Protein AF-A0A6P0HYJ8-F1 (afdb_monomer)

Nearest PDB structures (foldseek):
  7z3q-assembly1_A  TM=3.086E-01  e=1.634E+00  Homo sapiens
  2gbb-assembly2_D  TM=2.674E-01  e=4.010E+00  Yersinia pestis biovar Microtus str. 91001

pLDDT: mean 77.35, std 15.44, range [37.81, 90.69]

Secondary structure (DSSP, 8-state):
--HHHHHHHHHHHHHHHHHHHT-SSS-SS-HHHHHHHHHHHHHHHTS-TT-HHHHHHHHHHHHHHTT-HHHHHHHHGGG-------S-----GGGS---HHHHHHHHHHHHHHHHHHHHHH-

Structure (mmCIF, N/CA/C/O backbone):
data_AF-A0A6P0HYJ8-F1
#
_entry.id   AF-A0A6P0HYJ8-F1
#
loop_
_atom_site.group_PDB
_atom_site.id
_at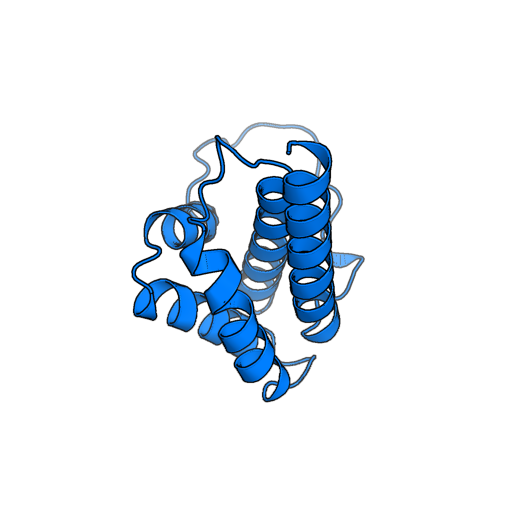om_site.type_symbol
_atom_site.label_atom_id
_atom_site.label_alt_id
_atom_site.label_comp_id
_atom_site.label_asym_id
_atom_site.label_entity_id
_atom_site.label_seq_id
_atom_site.pdbx_PDB_ins_code
_atom_site.Cartn_x
_atom_site.Cartn_y
_atom_site.Cartn_z
_atom_site.occupancy
_atom_site.B_iso_or_equiv
_atom_site.auth_seq_id
_atom_site.auth_comp_id
_atom_site.auth_asym_id
_atom_site.auth_atom_id
_atom_site.pdbx_PDB_model_num
ATOM 1 N N . MET A 1 1 ? 0.532 6.002 -18.170 1.00 50.31 1 MET A N 1
ATOM 2 C CA . MET A 1 1 ? 0.083 7.386 -17.872 1.00 50.31 1 MET A CA 1
ATOM 3 C C . MET A 1 1 ? 1.262 8.330 -18.148 1.00 50.31 1 MET A C 1
ATOM 5 O O . MET A 1 1 ? 2.211 7.873 -18.770 1.00 50.31 1 MET A O 1
ATOM 9 N N . SER A 1 2 ? 1.249 9.626 -17.801 1.00 66.50 2 SER A N 1
ATOM 10 C CA . SER A 1 2 ? 2.520 10.385 -17.798 1.00 66.50 2 SER A CA 1
ATOM 11 C C . SER A 1 2 ? 3.329 9.947 -16.577 1.00 66.50 2 SER A C 1
ATOM 13 O O . SER A 1 2 ? 2.758 9.917 -15.490 1.00 66.50 2 SER A O 1
ATOM 15 N N . LEU A 1 3 ? 4.621 9.641 -16.742 1.00 70.31 3 LEU A N 1
ATOM 16 C CA . LEU A 1 3 ? 5.526 9.201 -15.665 1.00 70.31 3 LEU A CA 1
ATOM 17 C C . LEU A 1 3 ? 5.446 10.105 -14.420 1.00 70.31 3 LEU A C 1
ATOM 19 O O . LEU A 1 3 ? 5.429 9.619 -13.295 1.00 70.31 3 LEU A O 1
ATOM 23 N N . GLU A 1 4 ? 5.304 11.414 -14.638 1.00 73.81 4 GLU A N 1
ATOM 24 C CA . GLU A 1 4 ? 5.125 12.425 -13.589 1.00 73.81 4 GLU A CA 1
ATOM 25 C C . GLU A 1 4 ? 3.889 12.170 -12.711 1.00 73.81 4 GLU A C 1
ATOM 27 O O . GLU A 1 4 ? 3.965 12.308 -11.495 1.00 73.81 4 GLU A O 1
ATOM 32 N N . LYS A 1 5 ? 2.767 11.729 -13.297 1.00 76.12 5 LYS A N 1
ATOM 33 C CA . LYS A 1 5 ? 1.539 11.419 -12.544 1.00 76.12 5 LYS A CA 1
ATOM 34 C C . LYS A 1 5 ? 1.696 10.165 -11.691 1.00 76.12 5 LYS A C 1
ATOM 36 O O . LYS A 1 5 ? 1.212 10.139 -10.564 1.00 76.12 5 LYS A O 1
ATOM 41 N N . SER A 1 6 ? 2.364 9.142 -12.224 1.00 82.19 6 SER A N 1
ATOM 42 C CA . SER A 1 6 ? 2.658 7.914 -11.481 1.00 82.19 6 SER A CA 1
ATOM 43 C C . SER A 1 6 ? 3.615 8.210 -10.327 1.00 82.19 6 SER A C 1
ATOM 45 O O . SER A 1 6 ? 3.330 7.839 -9.194 1.00 82.19 6 SER A O 1
ATOM 47 N N . GLN A 1 7 ? 4.682 8.981 -10.564 1.00 81.25 7 GLN A N 1
ATOM 48 C CA . GLN A 1 7 ? 5.592 9.428 -9.506 1.00 81.25 7 GLN A CA 1
ATOM 49 C C . GLN A 1 7 ? 4.857 10.199 -8.401 1.00 81.25 7 GLN A C 1
ATOM 51 O O . GLN A 1 7 ? 5.037 9.906 -7.220 1.00 81.25 7 GLN A O 1
ATOM 56 N N . GLU A 1 8 ? 4.009 11.160 -8.769 1.00 82.00 8 GLU A N 1
ATOM 57 C CA . GLU A 1 8 ? 3.238 11.952 -7.810 1.00 82.00 8 GLU A CA 1
ATOM 58 C C . GLU A 1 8 ? 2.274 11.083 -6.992 1.00 82.00 8 GLU A C 1
ATOM 60 O O . GLU A 1 8 ? 2.208 11.221 -5.767 1.00 82.00 8 GLU A O 1
ATOM 65 N N . ARG A 1 9 ? 1.585 10.127 -7.633 1.00 83.00 9 ARG A N 1
ATOM 66 C CA . ARG A 1 9 ? 0.688 9.196 -6.937 1.00 83.00 9 ARG A CA 1
ATOM 67 C C . ARG A 1 9 ? 1.446 8.282 -5.979 1.00 83.00 9 ARG A C 1
ATOM 69 O O . ARG A 1 9 ? 1.031 8.163 -4.827 1.00 83.00 9 ARG A O 1
ATOM 76 N N . ILE A 1 10 ? 2.561 7.691 -6.411 1.00 85.75 10 ILE A N 1
ATOM 77 C CA . ILE A 1 10 ? 3.403 6.836 -5.560 1.00 85.75 10 ILE A CA 1
ATOM 78 C C . ILE A 1 10 ? 3.931 7.639 -4.368 1.00 85.75 10 ILE A C 1
ATOM 80 O O . ILE A 1 10 ? 3.853 7.183 -3.229 1.00 85.75 10 ILE A O 1
ATOM 84 N N . GLY A 1 11 ? 4.416 8.860 -4.596 1.00 85.00 11 GLY A N 1
ATOM 85 C CA . GLY A 1 11 ? 4.886 9.732 -3.520 1.00 85.00 11 GLY A CA 1
ATOM 86 C C . GLY A 1 11 ? 3.799 10.099 -2.528 1.00 85.00 11 GLY A C 1
ATOM 87 O O . GLY A 1 11 ? 4.021 10.066 -1.316 1.00 85.00 11 GLY A O 1
ATOM 88 N N . LYS A 1 12 ? 2.594 10.386 -3.024 1.00 83.69 12 LYS A N 1
ATOM 89 C CA . LYS A 1 12 ? 1.437 10.645 -2.171 1.00 83.69 12 LYS A CA 1
ATOM 90 C C . LYS A 1 12 ? 1.032 9.401 -1.386 1.00 83.69 12 LYS A C 1
ATOM 92 O O . LYS A 1 12 ? 0.723 9.537 -0.208 1.00 83.69 12 LYS A O 1
ATOM 97 N N . PHE A 1 13 ? 1.093 8.213 -1.989 1.00 86.56 13 PHE A N 1
ATOM 98 C CA . PHE A 1 13 ? 0.842 6.942 -1.308 1.00 86.56 13 PHE A CA 1
ATOM 99 C C . PHE A 1 13 ? 1.838 6.694 -0.179 1.00 86.56 13 PHE A C 1
ATOM 101 O O . PHE A 1 13 ? 1.409 6.451 0.943 1.00 86.56 13 PHE A O 1
ATOM 108 N N . ILE A 1 14 ? 3.139 6.854 -0.436 1.00 87.81 14 ILE A N 1
ATOM 109 C CA . ILE A 1 14 ? 4.195 6.771 0.586 1.00 87.81 14 ILE A CA 1
ATOM 110 C C . ILE A 1 14 ? 3.903 7.726 1.741 1.00 87.81 14 ILE A C 1
ATOM 112 O O . ILE A 1 14 ? 3.930 7.338 2.908 1.00 87.81 14 ILE A O 1
ATOM 116 N N . LYS A 1 15 ? 3.594 8.984 1.418 1.00 85.19 15 LYS A N 1
ATOM 117 C CA . LYS A 1 15 ? 3.298 10.001 2.424 1.00 85.19 15 LYS A CA 1
ATOM 118 C C . LYS A 1 15 ? 2.057 9.637 3.242 1.00 85.19 15 LYS A C 1
ATOM 120 O O . LYS A 1 15 ? 2.123 9.674 4.465 1.00 85.19 15 LYS A O 1
ATOM 125 N N . PHE A 1 16 ? 0.974 9.215 2.586 1.00 84.94 16 PHE A N 1
ATOM 126 C CA . PHE A 1 16 ? -0.229 8.706 3.248 1.00 84.94 16 PHE A CA 1
ATOM 127 C C . PHE A 1 16 ? 0.117 7.555 4.186 1.00 84.94 16 PHE A C 1
ATOM 129 O O . PHE A 1 16 ? -0.244 7.590 5.352 1.00 84.94 16 PHE A O 1
ATOM 136 N N . LEU A 1 17 ? 0.878 6.573 3.716 1.00 86.62 17 LEU A N 1
ATOM 137 C CA . LEU A 1 17 ? 1.275 5.418 4.507 1.00 86.62 17 LEU A CA 1
ATOM 138 C C . LEU A 1 17 ? 2.028 5.822 5.786 1.00 86.62 17 LEU A C 1
ATOM 140 O O . LEU A 1 17 ? 1.703 5.367 6.879 1.00 86.62 17 LEU A O 1
ATOM 144 N N . LEU A 1 18 ? 2.998 6.730 5.670 1.00 85.62 18 LEU A N 1
ATOM 145 C CA . LEU A 1 18 ? 3.795 7.219 6.799 1.00 85.62 18 LEU A CA 1
ATOM 146 C C . LEU A 1 18 ? 3.010 8.128 7.757 1.00 85.62 18 LEU A C 1
ATOM 148 O O . LEU A 1 18 ? 3.317 8.196 8.947 1.00 85.62 18 LEU A O 1
ATOM 152 N N . GLU A 1 19 ? 2.023 8.873 7.262 1.00 85.69 19 GLU A N 1
ATOM 153 C CA . GLU A 1 19 ? 1.140 9.680 8.108 1.00 85.69 19 GLU A CA 1
ATOM 154 C C . GLU A 1 19 ? 0.117 8.813 8.846 1.00 85.69 19 GLU A C 1
ATOM 156 O O . GLU A 1 19 ? -0.160 9.032 10.026 1.00 85.69 19 GLU A O 1
ATOM 161 N N . GLU A 1 20 ? -0.425 7.811 8.166 1.00 85.62 20 GLU A N 1
ATOM 162 C CA . GLU A 1 20 ? -1.457 6.923 8.686 1.00 85.62 20 GLU A CA 1
ATOM 163 C C . GLU A 1 20 ? -0.882 5.874 9.641 1.00 85.62 20 GLU A C 1
ATOM 165 O O . GLU A 1 20 ? -1.581 5.459 10.566 1.00 85.62 20 GLU A O 1
ATOM 170 N N . SER A 1 21 ? 0.398 5.509 9.504 1.00 85.31 21 SER A N 1
ATOM 171 C CA . SER A 1 21 ? 1.101 4.652 10.469 1.00 85.31 21 SER A CA 1
ATOM 172 C C . SER A 1 21 ? 1.259 5.320 11.826 1.00 85.31 21 SER A C 1
ATOM 174 O O . SER A 1 21 ? 1.264 4.643 12.852 1.00 85.31 21 SER A O 1
ATOM 176 N N . LYS A 1 22 ? 1.303 6.658 11.843 1.00 83.69 22 LYS A N 1
ATOM 177 C CA . LYS A 1 22 ? 1.353 7.471 13.061 1.00 83.69 22 LYS A CA 1
ATOM 178 C C . LYS A 1 22 ? -0.011 7.621 13.741 1.00 83.69 22 LYS A C 1
ATOM 180 O O . LYS A 1 22 ? -0.095 8.173 14.838 1.00 83.69 22 LYS A O 1
ATOM 185 N N . LYS A 1 23 ? -1.090 7.139 13.111 1.00 82.00 23 LYS A N 1
ATOM 186 C CA . LYS A 1 23 ? -2.471 7.253 13.593 1.00 82.00 23 LYS A CA 1
ATOM 187 C C . LYS A 1 23 ? -3.052 5.866 13.855 1.00 82.00 23 LYS A C 1
ATOM 189 O O . LYS A 1 23 ? -3.363 5.126 12.934 1.00 82.00 23 LYS A O 1
ATOM 194 N N . LEU A 1 24 ? -3.288 5.533 15.123 1.00 69.62 24 LEU A N 1
ATOM 195 C CA . LEU A 1 24 ? -3.911 4.254 15.492 1.00 69.62 24 LEU A CA 1
ATOM 196 C C . LEU A 1 24 ? -5.437 4.238 15.312 1.00 69.62 24 LEU A C 1
ATOM 198 O O . LEU A 1 24 ? -5.985 3.289 14.767 1.00 69.62 24 LEU A O 1
ATOM 202 N N . LYS A 1 25 ? -6.134 5.286 15.774 1.00 64.94 25 LYS A N 1
ATOM 203 C CA . LYS A 1 25 ? -7.611 5.307 15.862 1.00 64.94 25 LYS A CA 1
ATOM 204 C C . LYS A 1 25 ? -8.321 6.023 14.710 1.00 64.94 25 LYS A C 1
ATOM 206 O O . LYS A 1 25 ? -9.502 5.785 14.496 1.00 64.94 25 LYS A O 1
ATOM 211 N N . SER A 1 26 ? -7.618 6.893 13.987 1.00 68.56 26 SER A N 1
ATOM 212 C CA . SER A 1 26 ? -8.170 7.700 12.884 1.00 68.56 26 SER A CA 1
ATOM 213 C C . SER A 1 26 ? -7.538 7.354 11.535 1.00 68.56 26 SER A C 1
ATOM 215 O O . SER A 1 26 ? -7.523 8.195 10.643 1.00 68.56 26 SER A O 1
ATOM 217 N N . SER A 1 27 ? -6.973 6.150 11.414 1.00 74.81 27 SER A N 1
ATOM 218 C CA . SER A 1 27 ? -6.338 5.690 10.181 1.00 74.81 27 SER A CA 1
ATOM 219 C C . SER A 1 27 ? -7.402 5.335 9.136 1.00 74.81 27 SER A C 1
ATOM 221 O O . SER A 1 27 ? -8.312 4.558 9.422 1.00 74.81 27 SER A O 1
ATOM 223 N N . ILE A 1 28 ? -7.273 5.865 7.924 1.00 80.25 28 ILE A N 1
ATOM 224 C CA . ILE A 1 28 ? -7.979 5.444 6.710 1.00 80.25 28 ILE A CA 1
ATOM 225 C C . ILE A 1 28 ? -7.576 4.011 6.333 1.00 80.25 28 ILE A C 1
ATOM 227 O O . ILE A 1 28 ? -8.377 3.288 5.744 1.00 80.25 28 ILE A O 1
ATOM 231 N N . PHE A 1 29 ? -6.362 3.579 6.693 1.00 81.81 29 PHE A N 1
ATOM 232 C CA . PHE A 1 29 ? -5.906 2.211 6.466 1.00 81.81 29 PHE A CA 1
ATOM 233 C C . PHE A 1 29 ? -6.397 1.280 7.590 1.00 81.81 29 PHE A C 1
ATOM 235 O O . PHE A 1 29 ? -5.914 1.388 8.727 1.00 81.81 29 PHE A O 1
ATOM 242 N N . PRO A 1 30 ? -7.304 0.326 7.301 1.00 81.56 30 PRO A N 1
ATOM 243 C CA . PRO A 1 30 ? -7.747 -0.653 8.292 1.00 81.56 30 PRO A CA 1
ATOM 244 C C . PRO A 1 30 ? -6.594 -1.577 8.694 1.00 81.56 30 PRO A C 1
ATOM 246 O O . PRO A 1 30 ? -5.670 -1.774 7.914 1.00 81.56 30 PRO A O 1
ATOM 249 N N . GLU A 1 31 ? -6.649 -2.199 9.877 1.00 81.94 31 GLU A N 1
ATOM 250 C CA . GLU A 1 31 ? -5.603 -3.126 10.363 1.00 81.94 31 GLU A CA 1
ATOM 251 C C . GLU A 1 31 ? -5.217 -4.197 9.337 1.00 81.94 31 GLU A C 1
ATOM 253 O O . GLU A 1 31 ? -4.035 -4.478 9.148 1.00 81.94 31 GLU A O 1
ATOM 258 N N . ILE A 1 32 ? -6.204 -4.720 8.610 1.00 83.88 32 ILE A N 1
ATOM 259 C CA . ILE A 1 32 ? -5.971 -5.703 7.556 1.00 83.88 32 ILE A CA 1
ATOM 260 C C . ILE A 1 32 ? -5.158 -5.139 6.385 1.00 83.88 32 ILE A C 1
ATOM 262 O O . ILE A 1 32 ? -4.329 -5.857 5.835 1.00 83.88 32 ILE A O 1
ATOM 266 N N . ALA A 1 33 ? -5.299 -3.851 6.057 1.00 85.56 33 ALA A N 1
ATOM 267 C CA . ALA A 1 33 ? -4.479 -3.211 5.031 1.00 85.56 33 ALA A CA 1
ATOM 268 C C . ALA A 1 33 ? -3.000 -3.245 5.410 1.00 85.56 33 ALA A C 1
ATOM 270 O O . ALA A 1 33 ? -2.171 -3.558 4.565 1.00 85.56 33 ALA A O 1
ATOM 271 N N . TRP A 1 34 ? -2.672 -3.036 6.687 1.00 85.38 34 TRP A N 1
ATOM 272 C CA . TRP A 1 34 ? -1.292 -3.102 7.173 1.00 85.38 34 TRP A CA 1
ATOM 273 C C . TRP A 1 34 ? -0.695 -4.498 7.082 1.00 85.38 34 TRP A C 1
ATOM 275 O O . TRP A 1 34 ? 0.492 -4.617 6.8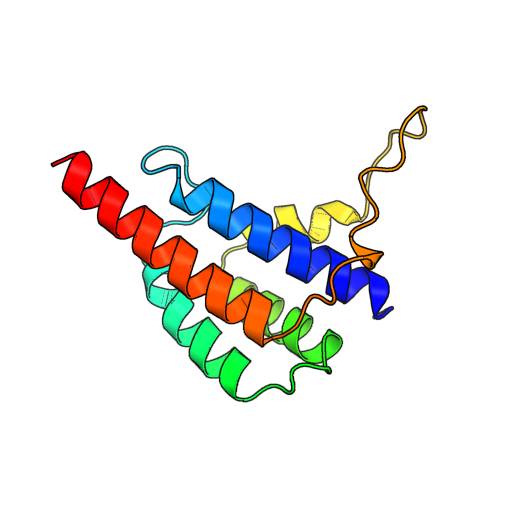03 1.00 85.38 34 TRP A O 1
ATOM 285 N N . GLN A 1 35 ? -1.499 -5.547 7.270 1.00 85.50 35 GLN A N 1
ATOM 286 C CA . GLN A 1 35 ? -1.046 -6.923 7.042 1.00 85.50 35 GLN A CA 1
ATOM 287 C C . GLN A 1 35 ? -0.839 -7.204 5.551 1.00 85.50 35 GLN A C 1
ATOM 289 O O . GLN A 1 35 ? 0.128 -7.851 5.162 1.00 85.50 35 GLN A O 1
ATOM 294 N N . LYS A 1 36 ? -1.724 -6.662 4.710 1.00 87.69 36 LYS A N 1
ATOM 295 C CA . LYS A 1 36 ? -1.664 -6.781 3.252 1.00 87.69 36 LYS A CA 1
ATOM 296 C C . LYS A 1 36 ? -0.519 -5.985 2.617 1.00 87.69 36 LYS A C 1
ATOM 298 O O . LYS A 1 36 ? -0.185 -6.249 1.465 1.00 87.69 36 LYS A O 1
ATOM 303 N N . LEU A 1 37 ? 0.098 -5.039 3.333 1.00 87.38 37 LEU A N 1
ATOM 304 C CA . LEU A 1 37 ? 1.243 -4.276 2.823 1.00 87.38 37 LEU A CA 1
ATOM 305 C C . LEU A 1 37 ? 2.457 -5.155 2.526 1.00 87.38 37 LEU A C 1
ATOM 307 O O . LEU A 1 37 ? 3.207 -4.836 1.613 1.00 87.38 37 LEU A O 1
ATOM 311 N N . SER A 1 38 ? 2.639 -6.265 3.243 1.00 87.12 38 SER A N 1
ATOM 312 C CA . SER A 1 38 ? 3.719 -7.210 2.941 1.00 87.12 38 SER A CA 1
ATOM 313 C C . SER A 1 38 ? 3.514 -7.884 1.577 1.00 87.12 38 SER A C 1
ATOM 315 O O . SER A 1 38 ? 4.471 -8.051 0.833 1.00 87.12 38 SER A O 1
ATOM 317 N N . GLU A 1 39 ? 2.265 -8.175 1.191 1.00 89.81 39 GLU A N 1
ATOM 318 C CA . GLU A 1 39 ? 1.943 -8.687 -0.155 1.00 89.81 39 GLU A CA 1
ATOM 319 C C . GLU A 1 39 ? 2.215 -7.631 -1.241 1.00 89.81 39 GLU A C 1
ATOM 321 O O . GLU A 1 39 ? 2.675 -7.956 -2.340 1.00 89.81 39 GLU A O 1
ATOM 326 N N . LEU A 1 40 ? 1.960 -6.354 -0.927 1.00 88.81 40 LEU A N 1
ATOM 327 C CA . LEU A 1 40 ? 2.324 -5.244 -1.804 1.00 88.81 40 LEU A CA 1
ATOM 328 C C . LEU A 1 40 ? 3.849 -5.126 -1.926 1.00 88.81 40 LEU A C 1
ATOM 330 O O . LEU A 1 40 ? 4.345 -5.029 -3.042 1.00 88.81 40 LEU A O 1
ATOM 334 N N . ASP A 1 41 ? 4.598 -5.191 -0.823 1.00 89.69 41 ASP A N 1
ATOM 335 C CA . ASP A 1 41 ? 6.067 -5.165 -0.829 1.00 89.69 41 ASP A CA 1
ATOM 336 C C . ASP A 1 41 ? 6.666 -6.278 -1.700 1.00 89.69 41 ASP A C 1
ATOM 338 O O . ASP A 1 41 ? 7.540 -6.010 -2.525 1.00 89.69 41 ASP A O 1
ATOM 342 N N . GLU A 1 42 ? 6.157 -7.507 -1.584 1.00 89.94 42 GLU A N 1
ATOM 343 C CA . GLU A 1 42 ? 6.601 -8.630 -2.417 1.00 89.94 42 GLU A CA 1
ATOM 344 C C . GLU A 1 42 ? 6.308 -8.396 -3.903 1.00 89.94 42 GLU A C 1
ATOM 346 O O . GLU A 1 42 ? 7.164 -8.656 -4.754 1.00 89.94 42 GLU A O 1
ATOM 351 N N . SER A 1 43 ? 5.127 -7.861 -4.222 1.00 88.44 43 SER A N 1
ATOM 352 C CA . SER A 1 43 ? 4.749 -7.515 -5.598 1.00 88.44 43 SER A CA 1
ATOM 353 C C . SER A 1 43 ? 5.657 -6.423 -6.159 1.00 88.44 43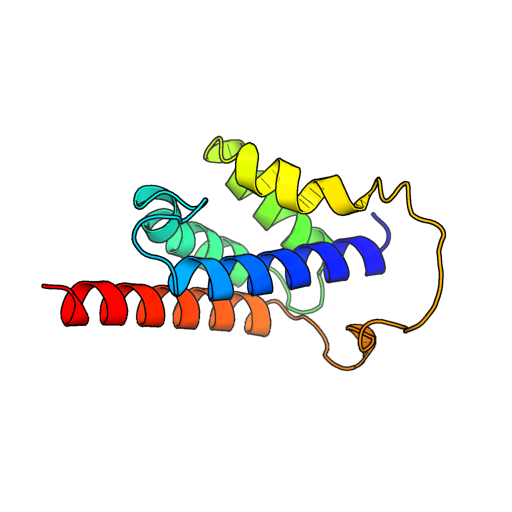 SER A C 1
ATOM 355 O O . SER A 1 43 ? 6.151 -6.524 -7.281 1.00 88.44 43 SER A O 1
ATOM 357 N N . LEU A 1 44 ? 5.949 -5.410 -5.344 1.00 88.12 44 LEU A N 1
ATOM 358 C CA . LEU A 1 44 ? 6.864 -4.329 -5.671 1.00 88.12 44 LEU A CA 1
ATOM 359 C C . LEU A 1 44 ? 8.294 -4.835 -5.856 1.00 88.12 44 LEU A C 1
ATOM 361 O O . LEU A 1 44 ? 8.962 -4.382 -6.777 1.00 88.12 44 LEU A O 1
ATOM 365 N N . ALA A 1 45 ? 8.757 -5.802 -5.065 1.00 88.31 45 ALA A N 1
ATOM 366 C CA . ALA A 1 45 ? 10.099 -6.368 -5.187 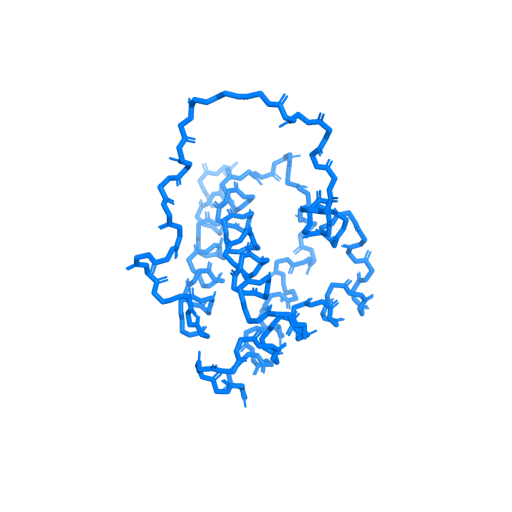1.00 88.31 45 ALA A CA 1
ATOM 367 C C . ALA A 1 45 ? 10.366 -7.026 -6.555 1.00 88.31 45 ALA A C 1
ATOM 369 O O . ALA A 1 45 ? 11.522 -7.161 -6.956 1.00 88.31 45 ALA A O 1
ATOM 370 N N . GLN A 1 46 ? 9.314 -7.440 -7.270 1.00 88.31 46 GLN A N 1
ATOM 371 C CA . GLN A 1 46 ? 9.406 -7.981 -8.631 1.00 88.31 46 GLN A CA 1
ATOM 372 C C . GLN A 1 46 ? 9.486 -6.886 -9.712 1.00 88.31 46 GLN A C 1
ATOM 374 O O . GLN A 1 46 ? 9.759 -7.191 -10.876 1.00 88.31 46 GLN A O 1
ATOM 379 N N . ILE A 1 47 ? 9.233 -5.622 -9.357 1.00 89.12 47 ILE A N 1
ATOM 380 C CA . ILE A 1 47 ? 9.136 -4.491 -10.284 1.00 89.12 47 ILE A CA 1
ATOM 381 C C . ILE A 1 47 ? 10.455 -3.699 -10.285 1.00 89.12 47 ILE A C 1
ATOM 383 O O . ILE A 1 47 ? 11.001 -3.410 -9.219 1.00 89.12 47 ILE A O 1
ATOM 387 N N . PRO A 1 48 ? 10.984 -3.310 -11.461 1.00 87.44 48 PRO A N 1
ATOM 388 C CA . PRO A 1 48 ? 12.195 -2.502 -11.533 1.00 87.44 48 PRO A CA 1
ATOM 389 C C . PRO A 1 48 ? 12.016 -1.129 -10.872 1.00 87.44 48 PRO A C 1
ATOM 391 O O . PRO A 1 48 ? 10.982 -0.481 -11.013 1.00 87.44 48 PRO A O 1
ATOM 394 N N . ASN A 1 49 ? 13.072 -0.634 -10.224 1.00 83.06 49 ASN A N 1
ATOM 395 C CA . ASN A 1 49 ? 13.068 0.654 -9.517 1.00 83.06 49 ASN A CA 1
ATOM 396 C C . ASN A 1 49 ? 12.713 1.863 -10.389 1.00 83.06 49 ASN A C 1
ATOM 398 O O . ASN A 1 49 ? 12.175 2.842 -9.883 1.00 83.06 49 ASN A O 1
ATOM 402 N N . GLU A 1 50 ? 13.073 1.789 -11.665 1.00 82.00 50 GLU A N 1
ATOM 403 C CA . GLU A 1 50 ? 12.880 2.813 -12.693 1.00 82.00 50 GLU A CA 1
ATOM 404 C C . GLU A 1 50 ? 11.488 2.757 -13.346 1.00 82.00 50 GLU A C 1
ATOM 406 O O . GLU A 1 50 ? 11.089 3.690 -14.042 1.00 82.00 50 GLU A O 1
ATOM 411 N N . ASP A 1 51 ? 10.724 1.693 -13.092 1.00 87.12 51 ASP A N 1
ATOM 412 C CA . ASP A 1 51 ? 9.460 1.404 -13.766 1.00 87.12 51 ASP A CA 1
ATOM 413 C C . ASP A 1 51 ? 8.268 1.923 -12.948 1.00 87.12 51 ASP A C 1
ATOM 415 O O . ASP A 1 51 ? 7.463 1.171 -12.398 1.00 87.12 51 ASP A O 1
ATOM 419 N N . LEU A 1 52 ? 8.180 3.251 -12.820 1.00 84.06 52 LEU A N 1
ATOM 420 C CA . LEU A 1 52 ? 7.171 3.893 -11.966 1.00 84.06 52 LEU A CA 1
ATOM 421 C C . LEU A 1 52 ? 5.739 3.649 -12.448 1.00 84.06 52 LEU A C 1
ATOM 423 O O . LEU A 1 52 ? 4.833 3.606 -11.628 1.00 84.06 52 LEU A O 1
ATOM 427 N N . ASP A 1 53 ? 5.522 3.478 -13.753 1.00 86.81 53 ASP A N 1
ATOM 428 C CA . ASP A 1 53 ? 4.192 3.172 -14.298 1.00 86.81 53 ASP A CA 1
ATOM 429 C C . ASP A 1 53 ? 3.717 1.799 -13.791 1.00 86.81 53 ASP A C 1
ATOM 431 O O . ASP A 1 53 ? 2.597 1.685 -13.303 1.00 86.81 53 ASP A O 1
ATOM 435 N N . ARG A 1 54 ? 4.602 0.791 -13.755 1.00 89.06 54 ARG A N 1
ATOM 436 C CA . ARG A 1 54 ? 4.293 -0.515 -13.149 1.00 89.06 54 ARG A CA 1
ATOM 437 C C . ARG A 1 54 ? 4.137 -0.468 -11.638 1.00 89.06 54 ARG A C 1
ATOM 439 O O . ARG A 1 54 ? 3.300 -1.186 -11.105 1.00 89.06 54 ARG A O 1
ATOM 446 N N . ILE A 1 55 ? 4.942 0.335 -10.943 1.00 88.75 55 ILE A N 1
ATOM 447 C CA . ILE A 1 55 ? 4.808 0.511 -9.490 1.00 88.75 55 ILE A CA 1
ATOM 448 C C . ILE A 1 55 ? 3.444 1.124 -9.159 1.00 88.75 55 ILE A C 1
ATOM 450 O O . ILE A 1 55 ? 2.749 0.634 -8.276 1.00 88.75 55 ILE A O 1
ATOM 454 N N . ASP A 1 56 ? 3.064 2.182 -9.872 1.00 88.25 56 ASP A N 1
ATOM 455 C CA . ASP A 1 56 ? 1.773 2.855 -9.730 1.00 88.25 56 ASP A CA 1
ATOM 456 C C . ASP A 1 56 ? 0.612 1.895 -10.010 1.00 88.25 56 ASP A C 1
ATOM 458 O O . ASP A 1 56 ? -0.309 1.799 -9.200 1.00 88.25 56 ASP A O 1
ATOM 462 N N . ASP A 1 57 ? 0.697 1.126 -11.097 1.00 89.06 57 ASP A N 1
ATOM 463 C CA . ASP A 1 57 ? -0.301 0.114 -11.449 1.00 89.06 57 ASP A CA 1
ATOM 464 C C . ASP A 1 57 ? -0.407 -0.979 -10.374 1.00 89.06 57 ASP A C 1
ATOM 466 O O . ASP A 1 57 ? -1.508 -1.315 -9.957 1.00 89.06 57 ASP A O 1
ATOM 470 N N . ALA A 1 58 ? 0.715 -1.456 -9.825 1.00 90.69 58 ALA A N 1
ATOM 471 C CA . ALA A 1 58 ? 0.717 -2.448 -8.748 1.00 90.69 58 ALA A CA 1
ATOM 472 C C . ALA A 1 58 ? 0.092 -1.926 -7.444 1.00 90.69 58 ALA A C 1
ATOM 474 O O . ALA A 1 58 ? -0.595 -2.673 -6.748 1.00 90.69 58 ALA A O 1
ATOM 475 N N . ILE A 1 59 ? 0.299 -0.648 -7.106 1.00 89.12 59 ILE A N 1
ATOM 476 C CA . ILE A 1 59 ? -0.369 -0.021 -5.956 1.00 89.12 59 ILE A CA 1
ATOM 477 C C . ILE A 1 59 ? -1.874 0.059 -6.214 1.00 89.12 59 ILE A C 1
ATOM 479 O O . ILE A 1 59 ? -2.658 -0.293 -5.335 1.00 89.12 59 ILE A O 1
ATOM 483 N N . LEU A 1 60 ? -2.288 0.517 -7.398 1.00 88.50 60 LEU A N 1
ATOM 484 C CA . LEU A 1 60 ? -3.702 0.617 -7.756 1.00 88.50 60 LEU A CA 1
ATOM 485 C C . LEU A 1 60 ? -4.386 -0.754 -7.776 1.00 88.50 60 LEU A C 1
ATOM 487 O O . LEU A 1 60 ? -5.446 -0.894 -7.175 1.00 88.50 60 LEU A O 1
ATOM 491 N N . ASP A 1 61 ? -3.766 -1.759 -8.392 1.00 90.50 61 ASP A N 1
ATOM 492 C CA . ASP A 1 61 ? -4.259 -3.138 -8.422 1.00 90.50 61 ASP A CA 1
ATOM 493 C C . ASP A 1 61 ? -4.394 -3.702 -7.006 1.00 90.50 61 ASP A C 1
ATOM 495 O O . ASP A 1 61 ? -5.426 -4.272 -6.661 1.00 90.50 61 ASP A O 1
ATOM 499 N N . TRP A 1 62 ? -3.408 -3.470 -6.136 1.00 90.38 62 TRP A N 1
ATOM 500 C CA . TRP A 1 62 ? -3.496 -3.893 -4.741 1.00 90.38 62 TRP A CA 1
ATOM 501 C C . TRP A 1 62 ? -4.644 -3.201 -3.999 1.00 90.38 62 TRP A C 1
ATOM 503 O O . TRP A 1 62 ? -5.373 -3.852 -3.246 1.00 90.38 62 TRP A O 1
ATOM 513 N N . LEU A 1 63 ? -4.840 -1.898 -4.207 1.00 88.75 63 LEU A N 1
ATOM 514 C CA . LEU A 1 63 ? -5.953 -1.163 -3.606 1.00 88.75 63 LEU A CA 1
ATOM 515 C C . LEU A 1 63 ? -7.304 -1.674 -4.113 1.00 88.75 63 LEU A C 1
ATOM 517 O O . LEU A 1 63 ? -8.218 -1.862 -3.310 1.00 88.75 63 LEU A O 1
ATOM 521 N N . GLU A 1 64 ? -7.420 -1.940 -5.411 1.00 88.31 64 GLU A N 1
ATOM 522 C CA . GLU A 1 64 ? -8.633 -2.460 -6.037 1.00 88.31 64 GLU A CA 1
ATOM 523 C C . GLU A 1 64 ? -8.946 -3.884 -5.553 1.00 88.31 64 GLU A C 1
ATOM 525 O O . GLU A 1 64 ? -10.055 -4.143 -5.076 1.00 88.31 64 GLU A O 1
ATOM 530 N N . ASN A 1 65 ? -7.953 -4.781 -5.562 1.00 88.56 65 ASN A N 1
ATOM 531 C CA . ASN A 1 65 ? -8.084 -6.172 -5.118 1.00 88.56 65 ASN A CA 1
ATOM 532 C C . ASN A 1 65 ? -8.503 -6.287 -3.652 1.00 88.56 65 ASN A C 1
ATOM 534 O O . ASN A 1 65 ? -9.259 -7.188 -3.284 1.00 88.56 65 ASN A O 1
ATOM 538 N N . ASN A 1 66 ? -8.037 -5.371 -2.805 1.00 84.44 66 ASN A N 1
ATOM 539 C CA . ASN A 1 66 ? -8.407 -5.343 -1.395 1.00 84.44 66 ASN A CA 1
ATOM 540 C C . ASN A 1 66 ? -9.620 -4.442 -1.094 1.00 84.44 66 ASN A C 1
ATOM 542 O O . ASN A 1 66 ? -9.990 -4.281 0.070 1.00 84.44 66 ASN A O 1
ATOM 546 N N . GLN A 1 67 ? -10.264 -3.875 -2.120 1.00 84.69 67 GLN A N 1
ATOM 547 C CA . GLN A 1 67 ? -11.426 -2.987 -2.001 1.00 84.69 67 GLN A CA 1
ATOM 548 C C . GLN A 1 67 ? -11.165 -1.743 -1.130 1.00 84.69 67 GLN A C 1
ATOM 550 O O . GLN A 1 67 ? -12.052 -1.239 -0.438 1.00 84.69 67 GLN A O 1
ATOM 555 N N . TYR A 1 68 ? -9.941 -1.218 -1.175 1.00 85.62 68 TYR A N 1
ATOM 556 C CA . TYR A 1 68 ? -9.514 -0.014 -0.466 1.00 85.62 68 TYR A CA 1
ATOM 557 C C . TYR A 1 68 ? -9.875 1.262 -1.235 1.00 85.62 68 TYR A C 1
ATOM 559 O O . TYR A 1 68 ? -9.046 2.155 -1.433 1.00 85.62 68 TYR A O 1
ATOM 567 N N . SER A 1 69 ? -11.147 1.370 -1.628 1.00 82.12 69 SER A N 1
ATOM 568 C CA . SER A 1 69 ? -11.679 2.468 -2.439 1.00 82.12 69 SER A CA 1
ATOM 569 C C . SER A 1 69 ? -11.390 3.835 -1.826 1.00 82.12 69 SER A C 1
ATOM 571 O O . SER A 1 69 ? -10.995 4.736 -2.545 1.00 82.12 69 SER A O 1
ATOM 573 N N . SER A 1 70 ? -11.479 3.985 -0.500 1.00 82.88 70 SER A N 1
ATOM 574 C CA . SER A 1 70 ? -11.203 5.261 0.179 1.00 82.88 70 SER A CA 1
ATOM 575 C C . SER A 1 70 ? -9.760 5.740 -0.009 1.00 82.88 70 SER A C 1
ATOM 577 O O . SER A 1 70 ? -9.513 6.934 -0.173 1.00 82.88 70 SER A O 1
ATOM 579 N N . ILE A 1 71 ? -8.798 4.812 0.014 1.00 83.81 71 ILE A N 1
ATOM 580 C CA . ILE A 1 71 ? -7.381 5.120 -0.210 1.00 83.81 71 ILE A CA 1
ATOM 581 C C . ILE A 1 71 ? -7.172 5.411 -1.695 1.00 83.81 71 ILE A C 1
ATOM 583 O O . ILE A 1 71 ? -6.545 6.407 -2.044 1.00 83.81 71 ILE A O 1
ATOM 587 N N . GLN A 1 72 ? -7.754 4.591 -2.572 1.00 83.94 72 GLN A N 1
ATOM 588 C CA . GLN A 1 72 ? -7.701 4.802 -4.015 1.00 83.94 72 GLN A CA 1
ATOM 589 C C . GLN A 1 72 ? -8.283 6.161 -4.419 1.00 83.94 72 GLN A C 1
ATOM 591 O O . GLN A 1 72 ? -7.655 6.883 -5.184 1.00 83.94 72 GLN A O 1
ATOM 596 N N . GLU A 1 73 ? -9.433 6.556 -3.875 1.00 82.62 73 GLU A N 1
ATOM 597 C CA . GLU A 1 73 ? -10.054 7.860 -4.105 1.00 82.62 73 GLU A CA 1
ATOM 598 C C . GLU A 1 73 ? -9.164 8.994 -3.590 1.00 82.62 73 GLU A C 1
ATOM 600 O O . GLU A 1 73 ? -8.968 9.977 -4.301 1.00 82.62 73 GLU A O 1
ATOM 605 N N . ALA A 1 74 ? -8.537 8.850 -2.418 1.00 80.88 74 ALA A N 1
ATOM 606 C CA . ALA A 1 74 ? -7.584 9.840 -1.908 1.00 80.88 74 ALA A CA 1
ATOM 607 C C . ALA A 1 74 ? -6.347 10.003 -2.821 1.00 80.88 74 ALA A C 1
ATOM 609 O O . ALA A 1 74 ? -5.842 11.118 -3.007 1.00 80.88 74 ALA A O 1
ATOM 610 N N . LEU A 1 75 ? -5.890 8.908 -3.437 1.00 79.25 75 LEU A N 1
ATOM 611 C CA . LEU A 1 75 ? -4.808 8.896 -4.426 1.00 79.25 75 LEU A CA 1
ATOM 612 C C . LEU A 1 75 ? -5.251 9.342 -5.827 1.00 79.25 75 LEU A C 1
ATOM 614 O O . LEU A 1 75 ? -4.428 9.817 -6.601 1.00 79.25 75 LEU A O 1
ATOM 618 N N . GLN A 1 76 ? -6.523 9.191 -6.194 1.00 71.00 76 GLN A N 1
ATOM 619 C CA . GLN A 1 76 ? -7.058 9.608 -7.496 1.00 71.00 76 GLN A CA 1
ATOM 620 C C . GLN A 1 76 ? -7.593 11.044 -7.494 1.00 71.00 76 GLN A C 1
ATOM 622 O O . GLN A 1 76 ? -7.583 11.695 -8.539 1.00 71.00 76 GLN A O 1
ATOM 627 N N . SER A 1 77 ? -7.969 11.584 -6.330 1.00 67.00 77 SER A N 1
ATOM 628 C CA . SER A 1 77 ? -8.438 12.968 -6.154 1.00 67.00 77 SER A CA 1
ATOM 629 C C . SER A 1 77 ? -7.394 14.030 -6.539 1.00 67.00 77 SER A C 1
ATOM 631 O O . SER A 1 77 ? -7.706 15.215 -6.551 1.00 67.00 77 SER A O 1
ATOM 633 N N . ILE A 1 78 ? -6.182 13.615 -6.916 1.00 56.00 78 ILE A N 1
ATOM 634 C CA . ILE A 1 78 ? -5.125 14.429 -7.537 1.00 56.00 78 ILE A CA 1
ATOM 635 C C . ILE A 1 78 ? -5.616 15.155 -8.813 1.00 56.00 78 ILE A C 1
ATOM 637 O O . ILE A 1 78 ? -5.034 16.145 -9.232 1.00 56.00 78 ILE A O 1
ATOM 641 N N . ALA A 1 79 ? -6.710 14.709 -9.441 1.00 46.91 79 ALA A N 1
ATOM 642 C CA . ALA A 1 79 ? -7.206 15.303 -10.684 1.00 46.91 79 ALA A CA 1
ATOM 643 C C . ALA A 1 79 ? -8.215 16.458 -10.521 1.00 46.91 79 ALA A C 1
ATOM 645 O O . ALA A 1 79 ? -8.741 16.928 -11.532 1.00 46.91 79 ALA A O 1
ATOM 646 N N . ARG A 1 80 ? -8.549 16.902 -9.301 1.00 37.81 80 ARG A N 1
ATOM 647 C CA . ARG A 1 80 ? -9.560 17.956 -9.132 1.00 37.81 80 ARG A CA 1
ATOM 648 C C . ARG A 1 80 ? -9.271 18.872 -7.948 1.00 37.81 80 ARG A C 1
ATOM 650 O O . ARG A 1 80 ? -10.034 18.895 -6.991 1.00 37.81 80 ARG A O 1
ATOM 657 N N . ASP A 1 81 ? -8.213 19.660 -8.064 1.00 40.31 81 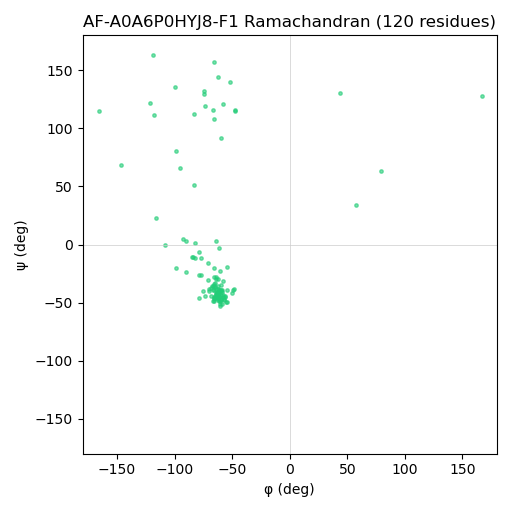ASP A N 1
ATOM 658 C CA . ASP A 1 81 ? -8.201 20.986 -7.450 1.00 40.31 81 ASP A CA 1
ATOM 659 C C . ASP A 1 81 ? -9.117 21.907 -8.277 1.00 40.31 81 ASP A C 1
ATOM 661 O O . ASP A 1 81 ? -8.902 22.063 -9.483 1.00 40.31 81 ASP A O 1
ATOM 665 N N . PRO A 1 82 ? -10.186 22.476 -7.694 1.00 41.59 82 PRO A N 1
ATOM 666 C CA . PRO A 1 82 ? -10.822 23.676 -8.219 1.00 41.59 82 PRO A CA 1
ATOM 667 C C . PRO A 1 82 ? -10.106 24.970 -7.790 1.00 41.59 82 PRO A C 1
ATOM 669 O O . PRO A 1 82 ? -10.573 26.033 -8.184 1.00 41.59 82 PRO A O 1
ATOM 672 N N . ASP A 1 83 ? -9.008 24.902 -7.030 1.00 41.16 83 ASP A N 1
ATOM 673 C CA . ASP A 1 83 ? -8.278 26.083 -6.555 1.00 41.16 83 ASP A CA 1
ATOM 674 C C . ASP A 1 83 ? -7.056 26.357 -7.443 1.00 41.16 83 ASP A C 1
ATOM 676 O O . ASP A 1 83 ? -5.911 26.000 -7.173 1.00 41.16 83 ASP A O 1
ATOM 680 N N . ASP A 1 84 ? -7.360 26.987 -8.571 1.00 48.97 84 ASP A N 1
ATOM 681 C CA . ASP A 1 84 ? -6.541 28.073 -9.093 1.00 48.97 84 ASP A CA 1
ATOM 682 C C . ASP A 1 84 ? -6.532 29.174 -8.018 1.00 48.97 84 ASP A C 1
ATOM 684 O O . ASP A 1 84 ? -7.476 29.947 -7.974 1.00 48.97 84 ASP A O 1
ATOM 688 N N . ASP A 1 85 ? -5.560 29.191 -7.098 1.00 42.94 85 ASP A N 1
ATOM 689 C CA . ASP A 1 85 ? -5.133 30.429 -6.424 1.00 42.94 85 ASP A CA 1
ATOM 690 C C . ASP A 1 85 ? -3.785 30.254 -5.687 1.00 42.94 85 ASP A C 1
ATOM 692 O O . ASP A 1 85 ? -3.627 29.464 -4.761 1.00 42.94 85 ASP A O 1
ATOM 696 N N . GLU A 1 86 ? -2.808 31.002 -6.196 1.00 51.88 86 GLU A N 1
ATOM 697 C CA . GLU A 1 86 ? -1.656 31.629 -5.539 1.00 51.88 86 GLU A CA 1
ATOM 698 C C . GLU A 1 86 ? -0.770 30.911 -4.486 1.00 51.88 86 GLU A C 1
ATOM 700 O O . GLU A 1 86 ? -1.163 30.490 -3.404 1.00 51.88 86 GLU A O 1
ATOM 705 N N . ASP A 1 87 ? 0.533 31.025 -4.775 1.00 43.72 87 ASP A N 1
ATOM 706 C CA . ASP A 1 87 ? 1.599 31.321 -3.807 1.00 43.72 87 ASP A CA 1
ATOM 707 C C . ASP A 1 87 ? 2.123 30.184 -2.918 1.00 43.72 87 ASP A C 1
ATOM 709 O O . ASP A 1 87 ? 2.098 30.216 -1.691 1.00 43.72 87 ASP A O 1
ATOM 713 N N . SER A 1 88 ? 2.709 29.184 -3.572 1.00 38.16 88 SER A N 1
ATOM 714 C CA . SER A 1 88 ? 4.055 28.642 -3.301 1.00 38.16 88 SER A CA 1
ATOM 715 C C . SER A 1 88 ? 4.158 27.326 -4.065 1.00 38.16 88 SER A C 1
ATOM 717 O O . SER A 1 88 ? 3.281 26.481 -3.878 1.00 38.16 88 SER A O 1
ATOM 719 N N . PRO A 1 89 ? 5.185 27.077 -4.904 1.00 46.69 89 PRO A N 1
ATOM 720 C CA . PRO A 1 89 ? 5.390 25.717 -5.371 1.00 46.69 89 PRO A CA 1
ATOM 721 C C . PRO A 1 89 ? 5.576 24.857 -4.108 1.00 46.69 89 PRO A C 1
ATOM 723 O O . PRO A 1 89 ? 6.474 25.159 -3.310 1.00 46.69 89 PRO A O 1
ATOM 726 N N . PRO A 1 90 ? 4.737 23.830 -3.854 1.00 43.22 90 PRO A N 1
ATOM 727 C CA . PRO A 1 90 ? 5.111 22.820 -2.875 1.00 43.22 90 PRO A CA 1
ATOM 728 C C . PRO A 1 90 ? 6.509 22.342 -3.285 1.00 43.22 90 PRO A C 1
ATOM 730 O O . PRO A 1 90 ? 6.758 22.264 -4.491 1.00 43.22 90 PRO A O 1
ATOM 733 N N . PRO A 1 91 ? 7.442 22.108 -2.342 1.00 41.97 91 PRO A N 1
ATOM 734 C CA . PRO A 1 91 ? 8.803 21.715 -2.690 1.00 41.97 91 PRO A CA 1
ATOM 735 C C . PRO A 1 91 ? 8.713 20.597 -3.719 1.00 41.97 91 PRO A C 1
ATOM 737 O O . PRO A 1 91 ? 8.105 19.564 -3.432 1.00 41.97 91 PRO A O 1
ATOM 740 N N . ASP A 1 92 ? 9.205 20.883 -4.928 1.00 44.97 92 ASP A N 1
ATOM 741 C CA . ASP A 1 92 ? 9.085 20.015 -6.088 1.00 44.97 92 ASP A CA 1
ATOM 742 C C . ASP A 1 92 ? 9.475 18.599 -5.635 1.00 44.97 92 ASP A C 1
ATOM 744 O O . ASP A 1 92 ? 10.638 18.367 -5.285 1.00 44.97 92 ASP A O 1
ATOM 748 N N . PRO A 1 93 ? 8.558 17.613 -5.645 1.00 49.44 93 PRO A N 1
ATOM 749 C CA . PRO A 1 93 ? 8.935 16.224 -5.402 1.00 49.44 93 PRO A CA 1
ATOM 750 C C . PRO A 1 93 ? 9.873 15.691 -6.506 1.00 49.44 93 PRO A C 1
ATOM 752 O O . PRO A 1 93 ? 10.257 14.526 -6.474 1.00 49.44 93 PRO A O 1
ATOM 755 N N . LYS A 1 94 ? 10.261 16.537 -7.477 1.00 47.47 94 LYS A N 1
ATOM 756 C CA . LYS A 1 94 ? 11.265 16.272 -8.511 1.00 47.47 94 LYS A CA 1
ATOM 757 C C . LYS A 1 94 ? 12.685 16.099 -7.975 1.00 47.47 94 LYS A C 1
ATOM 759 O O . LYS A 1 94 ? 13.487 15.495 -8.679 1.00 47.47 94 LYS A O 1
ATOM 764 N N . ASP A 1 95 ? 13.008 16.575 -6.771 1.00 46.28 95 ASP A N 1
ATOM 765 C CA . ASP A 1 95 ? 14.392 16.499 -6.269 1.00 46.28 95 ASP A CA 1
ATOM 766 C C . ASP A 1 95 ? 14.756 15.153 -5.619 1.00 46.28 95 ASP A C 1
ATOM 768 O O . ASP A 1 95 ? 15.932 14.878 -5.382 1.00 46.28 95 ASP A O 1
ATOM 772 N N . GLN A 1 96 ? 13.782 14.270 -5.367 1.00 54.41 96 GLN A N 1
ATOM 773 C CA . GLN A 1 96 ? 14.067 12.899 -4.939 1.00 54.41 96 GLN A CA 1
ATOM 774 C C . GLN A 1 96 ? 13.457 11.899 -5.917 1.00 54.41 96 GLN A C 1
ATOM 776 O O . GLN A 1 96 ? 12.240 11.905 -6.114 1.00 54.41 96 GLN A O 1
ATOM 781 N N . PRO A 1 97 ? 14.271 11.017 -6.526 1.00 62.53 97 PRO A N 1
ATOM 782 C CA . PRO A 1 97 ? 13.739 9.961 -7.361 1.00 62.53 97 PRO A CA 1
ATOM 783 C C . PRO A 1 97 ? 12.934 9.026 -6.462 1.00 62.53 97 PRO A C 1
ATOM 785 O O . PRO A 1 97 ? 13.492 8.283 -5.651 1.00 62.53 97 PRO A O 1
ATOM 788 N N . ILE A 1 98 ? 11.610 9.075 -6.586 1.00 74.81 98 ILE A N 1
ATOM 789 C CA . ILE A 1 98 ? 10.766 8.045 -5.996 1.00 74.81 98 ILE A CA 1
ATOM 790 C C . ILE A 1 98 ? 11.082 6.771 -6.749 1.00 74.81 98 ILE A C 1
ATOM 792 O O . ILE A 1 98 ? 10.872 6.687 -7.952 1.00 74.81 98 ILE A O 1
ATOM 796 N N . THR A 1 99 ? 11.640 5.806 -6.035 1.00 83.19 99 THR A N 1
ATOM 797 C CA . THR A 1 99 ? 11.993 4.500 -6.579 1.00 83.19 99 THR A CA 1
ATOM 798 C C . THR A 1 99 ? 11.214 3.423 -5.851 1.00 83.19 99 THR A C 1
ATOM 800 O O . THR A 1 99 ? 10.711 3.636 -4.745 1.00 83.19 99 THR A O 1
ATOM 803 N N . ASN A 1 100 ? 11.165 2.234 -6.446 1.00 85.94 100 ASN A N 1
ATOM 804 C CA . ASN A 1 100 ? 10.625 1.051 -5.783 1.00 85.94 100 ASN A CA 1
ATOM 805 C C . ASN A 1 100 ? 11.241 0.841 -4.390 1.00 85.94 100 ASN A C 1
ATOM 807 O O . ASN A 1 100 ? 10.518 0.608 -3.431 1.00 85.94 100 ASN A O 1
ATOM 811 N N . ILE A 1 101 ? 12.556 1.042 -4.252 1.00 86.56 101 ILE A N 1
ATOM 812 C CA . ILE A 1 101 ? 13.247 0.959 -2.959 1.00 86.56 101 ILE A CA 1
ATOM 813 C C . ILE A 1 101 ? 12.674 1.968 -1.962 1.00 86.56 101 ILE A C 1
ATOM 815 O O . ILE A 1 101 ? 12.361 1.590 -0.841 1.00 86.56 101 ILE A O 1
ATOM 819 N N . SER A 1 102 ? 12.495 3.231 -2.359 1.00 86.19 102 SER A N 1
ATOM 820 C CA . SER A 1 102 ? 11.917 4.257 -1.480 1.00 86.19 102 SER A CA 1
ATOM 821 C C . SER A 1 102 ? 10.509 3.890 -1.010 1.00 86.19 102 SER A C 1
ATOM 823 O O . SER A 1 102 ? 10.178 4.105 0.153 1.00 86.19 102 SER A O 1
ATOM 825 N N . LEU A 1 103 ? 9.692 3.314 -1.896 1.00 87.19 103 LEU A N 1
ATOM 826 C CA . LEU A 1 103 ? 8.351 2.838 -1.562 1.00 87.19 103 LEU A CA 1
ATOM 827 C C . LEU A 1 103 ? 8.393 1.668 -0.576 1.00 87.19 103 LEU A C 1
ATOM 829 O O . LEU A 1 103 ? 7.709 1.708 0.441 1.00 87.19 103 LEU A O 1
ATOM 833 N N . ARG A 1 104 ? 9.222 0.660 -0.846 1.00 90.12 104 ARG A N 1
ATOM 834 C CA . ARG A 1 104 ? 9.391 -0.514 0.017 1.00 90.12 104 ARG A CA 1
ATOM 835 C C . ARG A 1 104 ? 9.928 -0.142 1.397 1.00 90.12 104 ARG A C 1
ATOM 837 O O . ARG A 1 104 ? 9.358 -0.542 2.405 1.00 90.12 104 ARG A O 1
ATOM 844 N N . SER A 1 105 ? 10.945 0.720 1.457 1.00 89.81 105 SER A N 1
ATOM 845 C CA . SER A 1 105 ? 11.446 1.264 2.724 1.00 89.81 105 SER A CA 1
ATOM 846 C C . SER A 1 105 ? 10.375 2.046 3.479 1.00 89.81 105 SER A C 1
ATOM 848 O O . SER A 1 105 ? 10.290 1.927 4.695 1.00 89.81 105 SER A O 1
ATOM 850 N N . ALA A 1 106 ? 9.529 2.818 2.792 1.00 89.00 106 ALA A N 1
ATOM 851 C CA . ALA A 1 106 ? 8.417 3.494 3.450 1.00 89.00 106 ALA A CA 1
ATOM 852 C C . ALA A 1 106 ? 7.355 2.517 3.970 1.00 89.00 106 ALA A C 1
ATOM 854 O O . ALA A 1 106 ? 6.779 2.766 5.026 1.00 89.00 106 ALA A O 1
ATOM 855 N N . ILE A 1 107 ? 7.100 1.414 3.257 1.00 89.62 107 ILE A N 1
ATOM 856 C CA . ILE A 1 107 ? 6.218 0.342 3.728 1.00 89.62 107 ILE A CA 1
ATOM 857 C C . ILE A 1 107 ? 6.763 -0.256 5.023 1.00 89.62 107 ILE A C 1
ATOM 859 O O . ILE A 1 107 ? 6.038 -0.284 6.018 1.00 89.62 107 ILE A O 1
ATOM 863 N N . GLU A 1 108 ? 8.034 -0.640 5.042 1.00 90.00 108 GLU A N 1
ATOM 864 C CA . GLU A 1 108 ? 8.699 -1.185 6.228 1.00 90.00 108 GLU A CA 1
ATOM 865 C C . GLU A 1 108 ? 8.677 -0.194 7.406 1.00 90.00 108 GLU A C 1
ATOM 867 O O . GLU A 1 108 ? 8.167 -0.523 8.478 1.00 90.00 108 GLU A O 1
ATOM 872 N N . ASP A 1 109 ? 9.098 1.057 7.184 1.00 89.62 109 ASP A N 1
ATOM 873 C CA . ASP A 1 109 ? 9.107 2.116 8.206 1.00 89.62 109 ASP A CA 1
ATOM 874 C C . ASP A 1 109 ? 7.696 2.397 8.750 1.00 89.62 109 ASP A C 1
ATOM 876 O O . ASP A 1 109 ? 7.487 2.582 9.950 1.00 89.62 109 ASP A O 1
ATOM 880 N N . SER A 1 110 ? 6.683 2.375 7.880 1.00 87.94 110 SER A N 1
ATOM 881 C CA . SER A 1 110 ? 5.290 2.549 8.286 1.00 87.94 110 SER A CA 1
ATOM 882 C C . SER A 1 110 ? 4.784 1.385 9.149 1.00 87.94 110 SER A C 1
ATOM 884 O O . SER A 1 110 ? 4.074 1.613 10.132 1.00 87.94 110 SER A O 1
ATOM 886 N N . GLN A 1 111 ? 5.174 0.145 8.838 1.00 86.25 111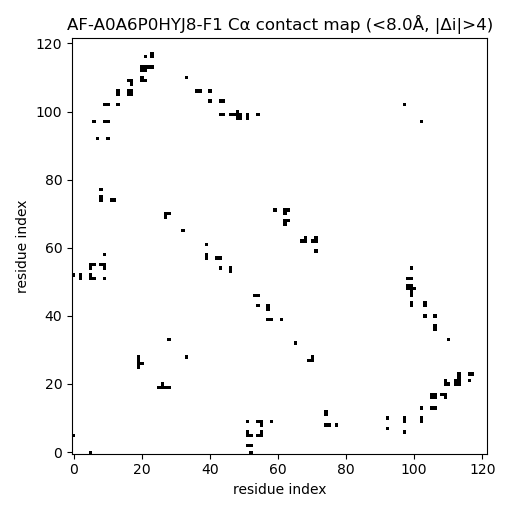 GLN A N 1
ATOM 887 C CA . GLN A 1 111 ? 4.815 -1.024 9.635 1.00 86.25 111 GLN A CA 1
ATOM 888 C C . GLN A 1 111 ? 5.511 -0.998 10.998 1.00 86.25 111 GLN A C 1
ATOM 890 O O . GLN A 1 111 ? 4.845 -1.215 12.013 1.00 86.25 111 GLN A O 1
ATOM 895 N N . GLU A 1 112 ? 6.806 -0.671 11.045 1.00 88.69 112 GLU A N 1
ATOM 896 C CA . GLU A 1 112 ? 7.545 -0.503 12.300 1.00 88.69 112 GLU A CA 1
ATOM 897 C C . GLU A 1 112 ? 6.945 0.606 13.166 1.00 88.69 112 GLU A C 1
ATOM 899 O O . GLU A 1 112 ? 6.644 0.371 14.338 1.00 88.69 112 GLU A O 1
ATOM 904 N N . ASN A 1 113 ? 6.688 1.787 12.593 1.00 86.62 113 ASN A N 1
ATOM 905 C CA . ASN A 1 113 ? 6.073 2.908 13.307 1.00 86.62 113 ASN A CA 1
ATOM 906 C C . ASN A 1 113 ? 4.726 2.519 13.918 1.00 86.62 113 ASN A C 1
ATOM 908 O O . ASN A 1 113 ? 4.460 2.824 15.082 1.00 86.62 113 ASN A O 1
ATOM 912 N N . ARG A 1 114 ? 3.883 1.810 13.159 1.00 83.44 114 ARG A N 1
ATOM 913 C CA . ARG A 1 114 ? 2.590 1.335 13.656 1.00 83.44 114 ARG A CA 1
ATOM 914 C C . ARG A 1 114 ? 2.764 0.315 14.777 1.00 83.44 114 ARG A C 1
ATOM 916 O O . ARG A 1 114 ? 2.071 0.411 15.785 1.00 83.44 114 ARG A O 1
ATOM 923 N N . GLN A 1 115 ? 3.679 -0.641 14.627 1.00 84.00 115 GLN A N 1
ATOM 924 C CA . GLN A 1 115 ? 3.926 -1.672 15.635 1.00 84.00 115 GLN A CA 1
ATOM 925 C C . GLN A 1 115 ? 4.443 -1.056 16.943 1.00 84.00 115 GLN A C 1
ATOM 927 O O . GLN A 1 115 ? 3.921 -1.355 18.013 1.00 84.00 115 GLN A O 1
ATOM 932 N N . GLN A 1 116 ? 5.382 -0.112 16.848 1.00 84.50 116 GLN A N 1
ATOM 933 C CA . GLN A 1 116 ? 5.844 0.700 17.97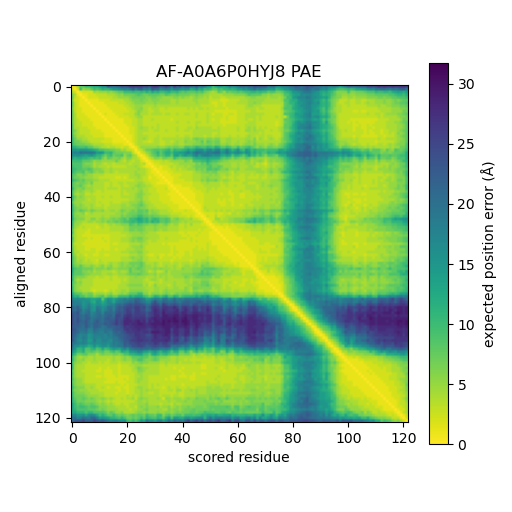4 1.00 84.50 116 GLN A CA 1
ATOM 934 C C . GLN A 1 116 ? 4.692 1.469 18.622 1.00 84.50 116 GLN A C 1
ATOM 936 O O . GLN A 1 116 ? 4.584 1.509 19.844 1.00 84.50 116 GLN A O 1
ATOM 941 N N . LEU A 1 117 ? 3.806 2.075 17.833 1.00 84.00 117 LEU A N 1
ATOM 942 C CA . LEU A 1 117 ? 2.647 2.791 18.362 1.00 84.00 117 LEU A CA 1
ATOM 943 C C . LEU A 1 117 ? 1.686 1.883 19.125 1.00 84.00 117 LEU A C 1
ATOM 945 O O . LEU A 1 117 ? 1.197 2.308 2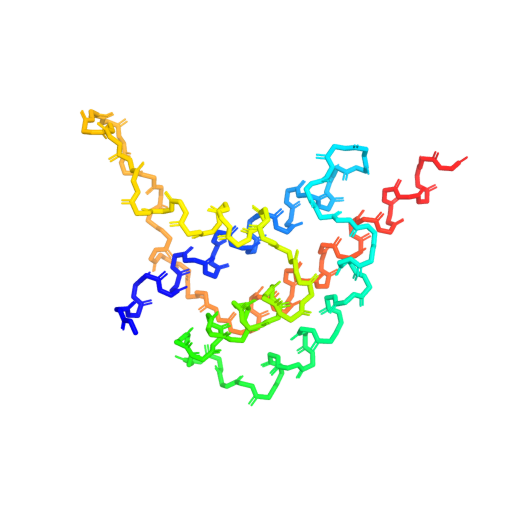0.171 1.00 84.00 117 LEU A O 1
ATOM 949 N N . ILE A 1 118 ? 1.436 0.666 18.631 1.00 82.50 118 ILE A N 1
ATOM 950 C CA . ILE A 1 118 ? 0.613 -0.343 19.316 1.00 82.50 118 ILE A CA 1
ATOM 951 C C . ILE A 1 118 ? 1.255 -0.689 20.663 1.00 82.50 118 ILE A C 1
ATOM 953 O O . ILE A 1 118 ? 0.613 -0.513 21.691 1.00 82.50 118 ILE A O 1
ATOM 957 N N . ILE A 1 119 ? 2.543 -1.054 20.662 1.00 82.75 119 ILE A N 1
ATOM 958 C CA . ILE A 1 119 ? 3.298 -1.423 21.871 1.00 82.75 119 ILE A CA 1
ATOM 959 C C . ILE A 1 119 ? 3.319 -0.285 22.903 1.00 82.75 119 ILE A C 1
ATOM 961 O O . ILE A 1 119 ? 3.188 -0.531 24.094 1.00 82.75 119 ILE A O 1
ATOM 965 N N . ASN A 1 120 ? 3.482 0.967 22.466 1.00 79.44 120 ASN A N 1
ATOM 966 C CA . ASN A 1 120 ? 3.529 2.127 23.363 1.00 79.44 120 ASN A CA 1
ATOM 967 C C . ASN A 1 120 ? 2.144 2.573 23.880 1.00 79.44 120 ASN A C 1
ATOM 969 O O . ASN A 1 120 ? 2.085 3.438 24.754 1.00 79.44 120 ASN A O 1
ATOM 973 N N . ASN A 1 121 ? 1.040 2.062 23.318 1.00 68.00 121 ASN A N 1
ATOM 974 C CA . ASN A 1 121 ? -0.333 2.380 23.742 1.00 68.00 121 ASN A CA 1
ATOM 975 C C . ASN A 1 121 ? -1.040 1.213 24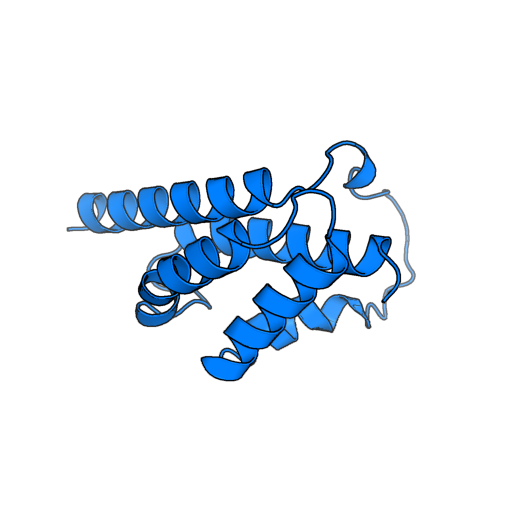.467 1.00 68.00 121 ASN A C 1
ATOM 977 O O . ASN A 1 121 ? -2.197 1.391 24.860 1.00 68.00 121 ASN A O 1
ATOM 981 N N . GLU A 1 122 ? -0.378 0.062 24.636 1.00 55.72 122 GLU A N 1
ATOM 982 C CA . GLU A 1 122 ? -0.775 -1.033 25.545 1.00 55.72 122 GLU A CA 1
ATOM 983 C C . GLU A 1 122 ? -0.271 -0.796 26.977 1.00 55.72 122 GLU A C 1
ATOM 985 O O . GLU A 1 122 ? -1.054 -1.073 27.917 1.00 55.72 122 GLU A O 1
#

Mean predicted aligned error: 8.71 Å

Radius of gyration: 14.85 Å; Cα contacts (8 Å, |Δi|>4): 94; chains: 1; bounding box: 26×40×43 Å

Solvent-accessible surface area (backbone atoms only — not comparable to full-atom values): 7174 Å² total; per-residue (Å²): 128,61,64,68,58,26,45,52,37,47,53,50,48,43,51,48,45,50,56,36,26,74,32,86,88,79,34,88,67,51,75,67,51,65,65,48,45,58,60,50,42,57,57,46,72,76,47,61,49,86,41,42,58,59,51,35,49,51,54,50,51,51,30,58,76,67,65,36,55,72,60,48,47,66,56,55,53,76,81,64,76,87,72,89,72,84,92,69,82,68,81,65,72,80,82,52,85,81,28,45,63,59,47,43,52,40,51,52,51,19,52,51,47,29,52,52,50,51,65,76,71,110

Foldseek 3Di:
DPLLLLQVLLVVLLVLLQVLLLPDPPHLQDPVNLVCLVVLLVCLVVPFFPPSVSNSVSVLVSCVVVVSVVSVCVSVVVVDDPDPDDDDPPPPPVVDRRTSVVSSVSSVVSSVSNVVVVVVVD

Sequence (122 aa):
MSLEKSQERIGKFIKFLLEESKKLKSSIFPEIAWQKLSELDESLAQIPNEDLDRIDDAILDWLENNQYSSIQEALQSIARDPDDDEDSPPPDPKDQPITNISLRSAIEDSQENRQQLIINNE